Protein AF-A0A538I5N0-F1 (afdb_monomer)

Foldseek 3Di:
DDPDLLVLLVVCLVCLLVVNDDPVSVVSNVVCCVPDPVSVVVSVVVNVVVVVCVVVVDDDDDPCPVVVVVVVVVVVVVD

Sequence (79 aa):
MTLDPCERCEELLQEFLDRTLTDAEWREAESHLAGCDYCRRRYRFEETLRRYVKLSAVERMPPGLMSKLEELRGLDAMA

pLDDT: mean 89.41, std 12.87, range [43.03, 97.94]

Radius of gyration: 21.9 Å; Cα contacts (8 Å, |Δi|>4): 25; chains: 1; bounding box: 59×20×50 Å

Secondary structure (DSSP, 8-state):
----HHHHHHHHHHHHHHT-S-HHHHHHHHHHHHH-HHHHHHHHHHHHHHHHHHHHT-PPPPTTHHHHHHHHHHHGGG-

Mean predicted aligned error: 7.93 Å

Structure (mmCIF, N/CA/C/O backbone):
data_AF-A0A538I5N0-F1
#
_entry.id   AF-A0A538I5N0-F1
#
loop_
_atom_site.group_PDB
_atom_site.id
_atom_site.type_symbol
_atom_site.label_atom_id
_atom_site.label_alt_id
_atom_site.label_comp_id
_atom_site.label_asym_id
_atom_site.label_entity_id
_atom_site.label_seq_id
_atom_site.pdbx_PDB_ins_code
_atom_site.Cartn_x
_atom_site.Cartn_y
_atom_site.Cartn_z
_atom_site.occupancy
_atom_site.B_iso_or_equiv
_atom_site.auth_seq_id
_atom_site.auth_comp_id
_atom_site.auth_asym_id
_atom_site.auth_atom_id
_atom_site.pdbx_PDB_model_num
ATOM 1 N N . MET A 1 1 ? -5.596 12.254 22.683 1.00 43.03 1 MET A N 1
ATOM 2 C CA . MET A 1 1 ? -6.619 12.308 21.621 1.00 43.03 1 MET A CA 1
ATOM 3 C C . MET A 1 1 ? -6.637 10.932 20.996 1.00 43.03 1 MET A C 1
ATOM 5 O O . MET A 1 1 ? -5.576 10.469 20.604 1.00 43.03 1 MET A O 1
ATOM 9 N N . THR A 1 2 ? -7.761 10.226 21.041 1.00 52.12 2 THR A N 1
ATOM 10 C CA . THR A 1 2 ? -7.903 8.933 20.363 1.00 52.12 2 THR A CA 1
ATOM 11 C C . THR A 1 2 ? -8.192 9.239 18.898 1.00 52.12 2 THR A C 1
ATOM 13 O O . THR A 1 2 ? -9.247 9.805 18.619 1.00 52.12 2 THR A O 1
ATOM 16 N N . LEU A 1 3 ? -7.235 8.966 18.008 1.00 64.81 3 LEU A N 1
ATOM 17 C CA . LEU A 1 3 ? -7.450 9.029 16.558 1.00 64.81 3 LEU A CA 1
ATOM 18 C C . LEU A 1 3 ? -8.618 8.109 16.187 1.00 64.81 3 LEU A C 1
ATOM 20 O O . LEU A 1 3 ? -8.804 7.067 16.829 1.00 64.81 3 LEU A O 1
ATOM 24 N N . ASP A 1 4 ? -9.409 8.501 15.190 1.00 87.88 4 ASP A N 1
ATOM 25 C CA . ASP A 1 4 ? -10.453 7.624 14.667 1.00 87.88 4 ASP A CA 1
ATOM 26 C C . ASP A 1 4 ? -9.794 6.312 14.186 1.00 87.88 4 ASP A C 1
ATOM 28 O O . ASP A 1 4 ? -8.755 6.359 13.519 1.00 87.88 4 ASP A O 1
ATOM 32 N N . PRO A 1 5 ? -10.334 5.122 14.514 1.00 88.50 5 PRO A N 1
ATOM 33 C CA . PRO A 1 5 ? -9.753 3.856 14.068 1.00 88.50 5 PRO A CA 1
ATOM 34 C C . PRO A 1 5 ? -9.562 3.767 12.544 1.00 88.50 5 PRO A C 1
ATOM 36 O O . PRO A 1 5 ? -8.641 3.094 12.084 1.00 88.50 5 PRO A O 1
ATOM 39 N N . CYS A 1 6 ? -10.400 4.455 11.761 1.00 94.56 6 CYS A N 1
ATOM 40 C CA . CYS A 1 6 ? -10.247 4.558 10.314 1.00 94.56 6 CYS A CA 1
ATOM 41 C C . CYS A 1 6 ? -9.066 5.456 9.933 1.00 94.56 6 CYS A C 1
ATOM 43 O O . CYS A 1 6 ? -8.301 5.072 9.055 1.00 94.56 6 CYS A O 1
ATOM 45 N N . GLU A 1 7 ? -8.879 6.607 10.593 1.00 94.62 7 GLU A N 1
ATOM 46 C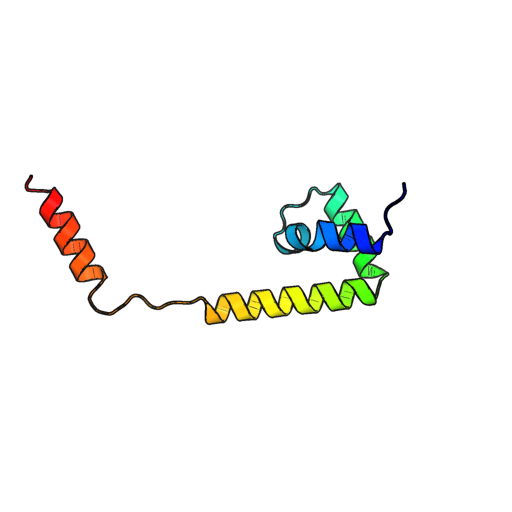 CA . GLU A 1 7 ? -7.713 7.482 10.372 1.00 94.62 7 GLU A CA 1
ATOM 47 C C . GLU A 1 7 ? -6.417 6.720 10.647 1.00 94.62 7 GLU A C 1
ATOM 49 O O . GLU A 1 7 ? -5.511 6.705 9.815 1.00 94.62 7 GLU A O 1
ATOM 54 N N . ARG A 1 8 ? -6.367 5.985 11.763 1.00 94.00 8 ARG A N 1
ATOM 55 C CA . ARG A 1 8 ? -5.209 5.154 12.098 1.00 94.00 8 ARG A CA 1
ATOM 56 C C . ARG A 1 8 ? -4.969 4.046 11.069 1.00 94.00 8 ARG A C 1
ATOM 58 O O . ARG A 1 8 ? -3.830 3.789 10.687 1.00 94.00 8 ARG A O 1
ATOM 65 N N . CYS A 1 9 ? -6.031 3.399 10.591 1.00 95.44 9 CYS A N 1
ATOM 66 C CA . CYS A 1 9 ? -5.915 2.395 9.537 1.00 95.44 9 CYS A CA 1
ATOM 67 C C . CYS A 1 9 ? -5.434 3.002 8.208 1.00 95.44 9 CYS A C 1
ATOM 69 O O . CYS A 1 9 ? -4.725 2.328 7.466 1.00 95.44 9 CYS A O 1
ATOM 71 N N . GLU A 1 10 ? -5.819 4.241 7.891 1.00 93.62 10 GLU A N 1
ATOM 72 C CA . GLU A 1 10 ? -5.354 4.949 6.695 1.00 93.62 10 GLU A CA 1
ATOM 73 C C . GLU A 1 10 ? -3.863 5.302 6.780 1.00 93.62 10 GLU A C 1
ATOM 75 O O . GLU A 1 10 ? -3.169 5.157 5.774 1.00 93.62 10 GLU A O 1
ATOM 80 N N . GLU A 1 11 ? -3.359 5.679 7.960 1.00 94.94 11 GLU A N 1
ATOM 81 C CA . GLU A 1 11 ? -1.923 5.891 8.195 1.00 94.94 11 GLU A CA 1
ATOM 82 C C . GLU A 1 11 ? -1.112 4.614 7.953 1.00 94.94 11 GLU A C 1
ATOM 84 O O . GLU A 1 11 ? -0.111 4.659 7.252 1.00 94.94 11 GLU A O 1
ATOM 89 N N . LEU A 1 12 ? -1.572 3.476 8.487 1.00 95.75 12 LEU A N 1
ATOM 90 C CA . LEU A 1 12 ? -0.869 2.188 8.404 1.00 95.75 12 LEU A CA 1
ATOM 91 C C . LEU A 1 12 ? -0.994 1.493 7.039 1.00 95.75 12 LEU A C 1
ATOM 93 O O . LEU A 1 12 ? -0.332 0.484 6.787 1.00 95.75 12 LEU A O 1
ATOM 97 N N . LEU A 1 13 ? -1.894 1.958 6.168 1.00 95.38 13 LEU A N 1
ATOM 98 C CA . LEU A 1 13 ? -2.299 1.217 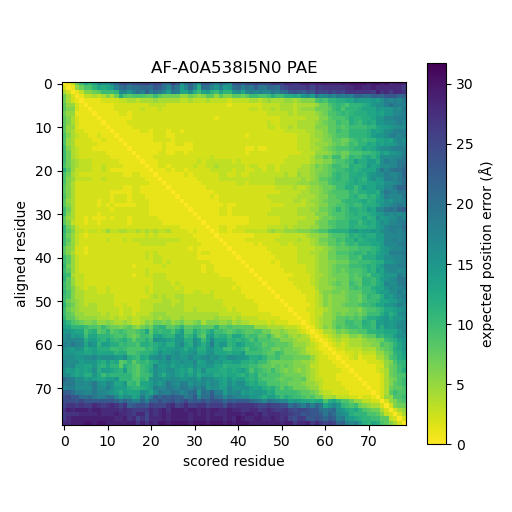4.973 1.00 95.38 13 LEU A CA 1
ATOM 99 C C . LEU A 1 13 ? -1.146 1.009 3.984 1.00 95.38 13 LEU A C 1
ATOM 101 O O . LEU A 1 13 ? -1.080 -0.036 3.332 1.00 95.38 13 LEU A O 1
ATOM 105 N N . GLN A 1 14 ? -0.252 1.991 3.855 1.00 95.62 14 GLN A N 1
ATOM 106 C CA . GLN A 1 14 ? 0.862 1.910 2.913 1.00 95.62 14 GLN A CA 1
ATOM 107 C C . GLN A 1 14 ? 1.893 0.881 3.387 1.00 95.62 14 GLN A C 1
ATOM 109 O O . GLN A 1 14 ? 2.178 -0.061 2.649 1.00 95.62 14 GLN A O 1
ATOM 114 N N . GLU A 1 15 ? 2.351 0.957 4.639 1.00 97.25 15 GLU A N 1
ATOM 115 C CA . GLU A 1 15 ? 3.265 -0.039 5.209 1.00 97.25 15 GLU A CA 1
ATOM 116 C C . GLU A 1 15 ? 2.633 -1.437 5.289 1.00 97.25 15 GLU A C 1
ATOM 118 O O . GLU A 1 15 ? 3.329 -2.445 5.140 1.00 97.25 15 GLU A O 1
ATOM 123 N N . PHE A 1 16 ? 1.312 -1.527 5.489 1.00 96.50 16 PHE A N 1
ATOM 124 C CA . PHE A 1 16 ? 0.579 -2.793 5.423 1.00 96.50 16 PHE A CA 1
ATOM 125 C C . PHE A 1 16 ? 0.680 -3.420 4.023 1.00 96.50 16 PHE A C 1
ATOM 127 O O . PHE A 1 16 ? 0.979 -4.608 3.889 1.00 96.50 16 PHE A O 1
ATOM 134 N N . LEU A 1 17 ? 0.490 -2.627 2.963 1.00 95.31 17 LEU A N 1
ATOM 135 C CA . LEU A 1 17 ? 0.636 -3.082 1.573 1.00 95.31 17 LEU A CA 1
ATOM 136 C C . LEU A 1 17 ? 2.089 -3.426 1.218 1.00 95.31 17 LEU A C 1
ATOM 138 O O . LEU A 1 17 ? 2.324 -4.364 0.453 1.00 95.31 17 LEU A O 1
ATOM 142 N N . ASP A 1 18 ? 3.047 -2.701 1.791 1.00 95.62 18 ASP A N 1
ATOM 143 C CA . ASP A 1 18 ? 4.483 -2.919 1.599 1.00 95.62 18 ASP A CA 1
ATOM 144 C C . ASP A 1 18 ? 5.057 -4.039 2.485 1.00 95.62 18 ASP A C 1
ATOM 146 O O . ASP A 1 18 ? 6.186 -4.482 2.270 1.00 95.62 18 ASP A O 1
ATOM 150 N N . ARG A 1 19 ? 4.256 -4.571 3.421 1.00 94.56 19 ARG A N 1
ATOM 151 C CA . ARG A 1 19 ? 4.641 -5.602 4.402 1.00 94.56 19 ARG A CA 1
ATOM 152 C C . ARG A 1 19 ? 5.814 -5.178 5.289 1.00 94.56 19 ARG A C 1
ATOM 154 O O . ARG A 1 19 ? 6.672 -5.995 5.621 1.00 94.56 19 ARG A O 1
ATOM 161 N N . THR A 1 20 ? 5.844 -3.906 5.673 1.00 97.69 20 THR A N 1
ATOM 162 C CA . THR A 1 20 ? 6.905 -3.312 6.503 1.00 97.69 20 THR A CA 1
ATOM 163 C C . THR A 1 20 ? 6.461 -2.995 7.930 1.00 97.69 20 THR A C 1
ATOM 165 O O . THR A 1 20 ? 7.263 -2.497 8.716 1.00 97.69 20 THR A O 1
ATOM 168 N N . LEU A 1 21 ? 5.203 -3.278 8.273 1.00 97.12 21 LEU A N 1
ATOM 169 C CA . LEU A 1 21 ? 4.673 -3.111 9.625 1.00 97.12 21 LEU A CA 1
ATOM 170 C C . LEU A 1 21 ? 5.276 -4.099 10.624 1.00 97.12 21 LEU A C 1
ATOM 172 O O . LEU A 1 21 ? 5.663 -5.215 10.275 1.00 97.12 21 LEU A O 1
ATOM 176 N N . THR A 1 22 ? 5.272 -3.705 11.897 1.00 97.94 22 THR A N 1
ATOM 177 C CA . THR A 1 22 ? 5.505 -4.644 12.997 1.00 97.94 22 THR A CA 1
ATOM 178 C C . THR A 1 22 ? 4.323 -5.604 13.159 1.00 97.94 22 THR A C 1
ATOM 180 O O . THR A 1 22 ? 3.196 -5.303 12.763 1.00 97.94 22 THR A O 1
ATOM 183 N N . ASP A 1 23 ? 4.532 -6.745 13.822 1.00 97.06 23 ASP A N 1
ATOM 184 C CA . ASP A 1 23 ? 3.456 -7.716 14.079 1.00 97.06 23 ASP A CA 1
ATOM 185 C C . ASP A 1 23 ? 2.266 -7.119 14.854 1.00 97.06 23 ASP A C 1
ATOM 187 O O . ASP A 1 23 ? 1.130 -7.575 14.717 1.00 97.06 23 ASP A O 1
ATOM 191 N N . ALA A 1 24 ? 2.520 -6.133 15.720 1.00 96.44 24 ALA A N 1
ATOM 192 C CA . ALA A 1 24 ? 1.473 -5.454 16.478 1.00 96.44 24 ALA A CA 1
ATOM 193 C C . ALA A 1 24 ? 0.591 -4.598 15.560 1.00 96.44 24 ALA A C 1
ATOM 195 O O . ALA A 1 24 ? -0.629 -4.755 15.572 1.00 96.44 24 ALA A O 1
ATOM 196 N N . GLU A 1 25 ? 1.215 -3.764 14.730 1.00 96.38 25 GLU A N 1
ATOM 197 C CA . GLU A 1 25 ? 0.525 -2.888 13.779 1.00 96.38 25 GLU A CA 1
ATOM 198 C C . GLU A 1 25 ? -0.172 -3.686 12.677 1.00 96.38 25 GLU A C 1
ATOM 200 O O . GLU A 1 25 ? -1.280 -3.346 12.267 1.00 96.38 25 GLU A O 1
ATOM 205 N N . TRP A 1 26 ? 0.432 -4.793 12.236 1.00 96.75 26 TRP A N 1
ATOM 206 C CA . TRP A 1 26 ? -0.194 -5.698 11.279 1.00 96.75 26 TRP A CA 1
ATOM 207 C C . TRP A 1 26 ? -1.524 -6.233 11.811 1.00 96.75 26 TRP A C 1
ATOM 209 O O . TRP A 1 26 ? -2.540 -6.150 11.123 1.00 96.75 26 TRP A O 1
ATOM 219 N N . ARG A 1 27 ? -1.540 -6.749 13.049 1.00 96.81 27 ARG A N 1
ATOM 220 C CA . ARG A 1 27 ? -2.770 -7.263 13.677 1.00 96.81 27 ARG A CA 1
ATOM 221 C C . ARG A 1 27 ? -3.811 -6.166 13.886 1.00 96.81 27 ARG A C 1
ATOM 223 O O . ARG A 1 27 ? -5.003 -6.436 13.763 1.00 96.81 27 ARG A O 1
ATOM 230 N N . GLU A 1 28 ? -3.377 -4.950 14.206 1.00 95.44 28 GLU A N 1
ATOM 231 C CA . GLU A 1 28 ? -4.260 -3.789 14.344 1.00 95.44 28 GLU A CA 1
ATOM 232 C C . GLU A 1 28 ? -4.963 -3.467 13.017 1.00 95.44 28 GLU A C 1
ATOM 234 O O . GLU A 1 28 ? -6.197 -3.438 12.960 1.00 95.44 28 GLU A O 1
ATOM 239 N N . ALA A 1 29 ? -4.190 -3.308 11.940 1.00 95.81 29 ALA A N 1
ATOM 240 C CA . ALA A 1 29 ? -4.712 -3.032 10.607 1.00 95.81 29 ALA A CA 1
ATOM 241 C C . ALA A 1 29 ? -5.594 -4.181 10.090 1.00 95.81 29 ALA A C 1
ATOM 243 O O . ALA A 1 29 ? -6.698 -3.944 9.598 1.00 95.81 29 ALA A O 1
ATOM 244 N N . GLU A 1 30 ? -5.158 -5.433 10.252 1.00 96.69 30 GLU A N 1
ATOM 245 C CA . GLU A 1 30 ? -5.914 -6.622 9.845 1.00 96.69 30 GLU A CA 1
ATOM 246 C C . GLU A 1 30 ? -7.268 -6.709 10.562 1.00 96.69 30 GLU A C 1
ATOM 248 O O . GLU A 1 30 ? -8.302 -6.912 9.918 1.00 96.69 30 GLU A O 1
ATOM 253 N N . SER A 1 31 ? -7.284 -6.492 11.880 1.00 96.31 31 SER A N 1
ATOM 254 C CA . SER A 1 31 ? -8.508 -6.478 12.685 1.00 96.31 31 SER A CA 1
ATOM 255 C C . SER A 1 31 ? -9.487 -5.404 12.204 1.00 96.31 31 SER A C 1
ATOM 257 O O . SER A 1 31 ? -10.676 -5.677 12.006 1.00 96.31 31 SER A O 1
ATOM 259 N N . HIS A 1 32 ? -8.994 -4.191 11.931 1.00 96.19 32 HIS A N 1
ATOM 260 C CA . HIS A 1 32 ? -9.837 -3.110 11.431 1.00 96.19 32 HIS A CA 1
ATOM 261 C C . HIS A 1 32 ? -10.382 -3.405 10.024 1.00 96.19 32 HIS A C 1
ATOM 263 O O . HIS A 1 32 ? -11.584 -3.279 9.781 1.00 96.19 32 HIS A O 1
ATOM 269 N N . LEU A 1 33 ? -9.533 -3.867 9.100 1.00 96.12 33 LEU A N 1
ATOM 270 C CA . LEU A 1 33 ? -9.931 -4.223 7.732 1.00 96.12 33 LEU A CA 1
ATOM 271 C C . LEU A 1 33 ? -10.943 -5.378 7.691 1.00 96.12 33 LEU A C 1
ATOM 273 O O . LEU A 1 33 ? -11.777 -5.438 6.781 1.00 96.12 33 LEU A O 1
ATOM 277 N N . ALA A 1 34 ? -10.909 -6.280 8.674 1.00 96.56 34 ALA A N 1
ATOM 278 C CA . ALA A 1 34 ? -11.886 -7.353 8.813 1.00 96.56 34 ALA A CA 1
ATOM 279 C C . ALA A 1 34 ? -13.285 -6.841 9.201 1.00 96.56 34 ALA A C 1
ATOM 281 O O . ALA A 1 34 ? -14.275 -7.449 8.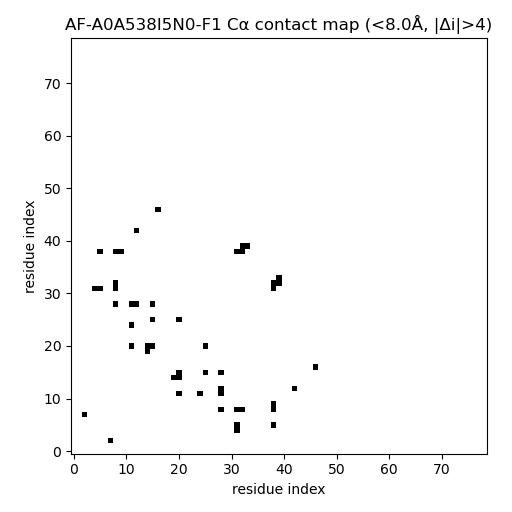784 1.00 96.56 34 ALA A O 1
ATOM 282 N N . GLY A 1 35 ? -13.379 -5.728 9.937 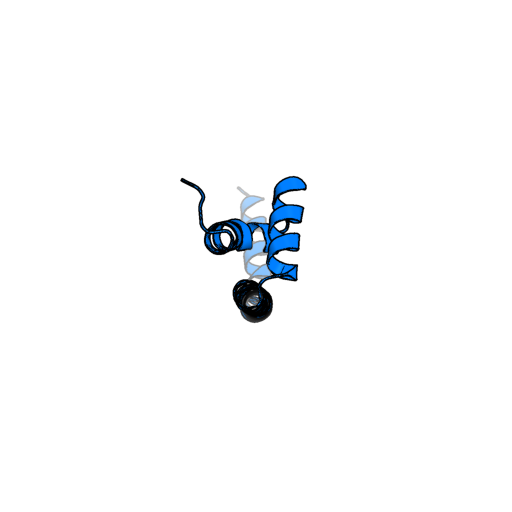1.00 95.19 35 GLY A N 1
ATOM 283 C CA . GLY A 1 35 ? -14.637 -5.163 10.442 1.00 95.19 35 GLY A CA 1
ATOM 284 C C . GLY A 1 35 ? -15.157 -3.917 9.714 1.00 95.19 35 GLY A C 1
ATOM 285 O O . GLY A 1 35 ? -16.337 -3.602 9.836 1.00 95.19 35 GLY A O 1
ATOM 286 N N . CYS A 1 36 ? -14.320 -3.215 8.946 1.00 97.12 36 CYS A N 1
ATOM 287 C CA . CYS A 1 36 ? -14.659 -1.919 8.353 1.00 97.12 36 CYS A CA 1
ATOM 288 C C . CYS A 1 36 ? -14.763 -1.978 6.822 1.00 97.12 36 CYS A C 1
ATOM 290 O O . CYS A 1 36 ? -13.767 -2.113 6.108 1.00 97.12 36 CYS A O 1
ATOM 292 N N . ASP A 1 37 ? -15.976 -1.819 6.286 1.00 96.31 37 ASP A N 1
ATOM 293 C CA . ASP A 1 37 ? -16.212 -1.832 4.835 1.00 96.31 37 ASP A CA 1
ATOM 294 C C . ASP A 1 37 ? -15.574 -0.649 4.100 1.00 96.31 37 ASP A C 1
ATOM 296 O O . ASP A 1 37 ? -15.124 -0.804 2.961 1.00 96.31 37 ASP A O 1
ATOM 300 N N . TYR A 1 38 ? -15.518 0.522 4.735 1.00 94.50 38 TYR A N 1
ATOM 301 C CA . TYR A 1 38 ? -14.909 1.718 4.156 1.00 94.50 38 TYR A CA 1
ATOM 302 C C . TYR A 1 38 ? -13.404 1.512 3.921 1.00 94.50 38 TYR A C 1
ATOM 304 O O . TYR A 1 38 ? -12.943 1.584 2.776 1.00 94.50 38 TYR A O 1
ATOM 312 N N . CYS A 1 39 ? -12.653 1.136 4.959 1.00 96.50 39 CYS A N 1
ATOM 313 C CA . CYS A 1 39 ? -11.216 0.878 4.847 1.00 96.50 39 CYS A CA 1
ATOM 314 C C . CYS A 1 39 ? -10.917 -0.316 3.928 1.00 96.50 39 CYS A C 1
ATOM 316 O O . CYS A 1 39 ? -9.982 -0.261 3.130 1.00 96.50 39 CYS A O 1
ATOM 318 N N . ARG A 1 40 ? -11.764 -1.357 3.926 1.00 96.44 40 ARG A N 1
ATOM 319 C CA . ARG A 1 40 ? -11.612 -2.505 3.014 1.00 96.44 40 ARG A CA 1
ATOM 320 C C . ARG A 1 40 ? -11.723 -2.115 1.538 1.00 96.44 40 ARG A C 1
ATOM 322 O O . ARG A 1 40 ? -10.995 -2.655 0.705 1.00 96.44 40 ARG A O 1
ATOM 329 N N . ARG A 1 41 ? -12.621 -1.186 1.184 1.00 96.56 41 ARG A N 1
ATOM 330 C CA . ARG A 1 41 ? -12.728 -0.673 -0.197 1.00 96.56 41 ARG A CA 1
ATOM 331 C C . ARG A 1 41 ? -11.471 0.085 -0.612 1.00 96.56 41 ARG A C 1
ATOM 333 O O . ARG A 1 41 ? -10.997 -0.123 -1.726 1.00 96.56 41 ARG A O 1
ATOM 340 N N . ARG A 1 42 ? -10.915 0.908 0.281 1.00 95.19 42 ARG A N 1
ATOM 341 C CA . ARG A 1 42 ? -9.664 1.643 0.036 1.00 95.19 42 ARG A CA 1
ATOM 342 C C . ARG A 1 42 ? -8.479 0.704 -0.147 1.00 95.19 42 ARG A C 1
ATOM 344 O O . ARG A 1 42 ? -7.765 0.829 -1.134 1.00 95.19 42 ARG A O 1
ATOM 351 N N . TYR A 1 43 ? -8.343 -0.292 0.727 1.00 95.94 43 TYR A N 1
ATOM 352 C CA . TYR A 1 43 ? -7.331 -1.339 0.589 1.00 95.94 43 TYR A CA 1
ATOM 353 C C . TYR A 1 43 ? -7.393 -2.020 -0.787 1.00 95.94 43 TYR A C 1
ATOM 355 O O . TYR A 1 43 ? -6.387 -2.096 -1.486 1.00 95.94 43 TYR A O 1
ATOM 363 N N . ARG A 1 44 ? -8.586 -2.450 -1.225 1.00 96.12 44 ARG A N 1
ATOM 364 C CA . ARG A 1 44 ? -8.761 -3.090 -2.542 1.00 96.12 44 ARG A CA 1
ATOM 365 C C . ARG A 1 44 ? -8.402 -2.166 -3.702 1.00 96.12 44 ARG A C 1
ATOM 367 O O . ARG A 1 44 ? -7.851 -2.632 -4.700 1.00 96.12 44 ARG A O 1
ATOM 374 N N . PHE A 1 45 ? -8.744 -0.883 -3.597 1.00 96.38 45 PHE A N 1
ATOM 375 C CA . PHE A 1 45 ? -8.382 0.114 -4.600 1.00 96.38 45 PHE A CA 1
ATOM 376 C C . PHE A 1 45 ? -6.859 0.242 -4.719 1.00 96.38 45 PHE A C 1
ATOM 378 O O . PHE A 1 45 ? -6.326 0.079 -5.814 1.00 96.38 45 PHE A O 1
ATOM 385 N N . GLU A 1 46 ? -6.169 0.452 -3.598 1.00 96.38 46 GLU A N 1
ATOM 386 C CA . GLU A 1 46 ? -4.710 0.591 -3.540 1.00 96.38 46 GLU A CA 1
ATOM 387 C C . GLU A 1 46 ? -3.986 -0.672 -4.032 1.00 96.38 46 GLU A C 1
ATOM 389 O O . GLU A 1 46 ? -3.082 -0.593 -4.865 1.00 96.38 46 GLU A O 1
ATOM 394 N N . GLU A 1 47 ? -4.416 -1.858 -3.591 1.00 95.7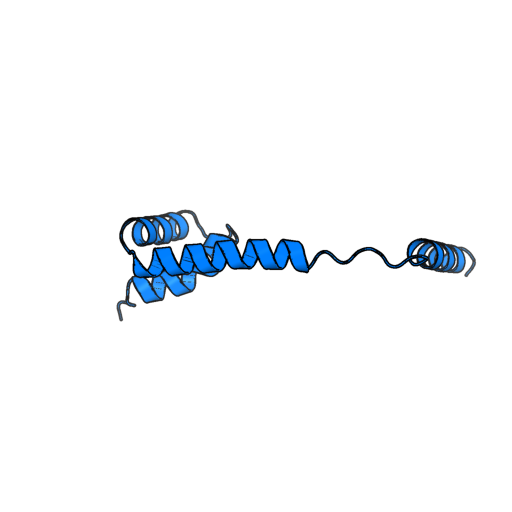5 47 GLU A N 1
ATOM 395 C CA . GLU A 1 47 ? -3.870 -3.142 -4.051 1.00 95.75 47 GLU A CA 1
ATOM 396 C C . GLU A 1 47 ? -3.996 -3.287 -5.578 1.00 95.75 47 GLU A C 1
ATOM 398 O O . GLU A 1 47 ? -3.038 -3.634 -6.280 1.00 95.75 47 GLU A O 1
ATOM 403 N N . THR A 1 48 ? -5.179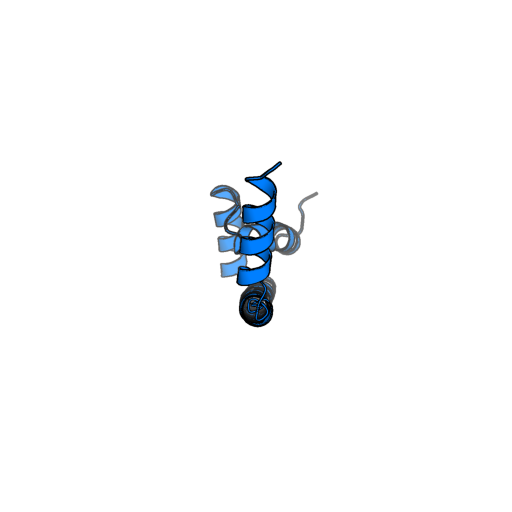 -2.972 -6.110 1.00 95.69 48 THR A N 1
ATOM 404 C CA . THR A 1 48 ? -5.451 -3.033 -7.549 1.00 95.69 48 THR A CA 1
ATOM 405 C C . THR A 1 48 ? -4.606 -2.016 -8.316 1.00 95.69 48 THR A C 1
ATOM 407 O O . THR A 1 48 ? -4.023 -2.351 -9.350 1.00 95.69 48 THR A O 1
ATOM 410 N N . LEU A 1 49 ? -4.491 -0.787 -7.808 1.00 95.69 49 LEU A N 1
ATOM 411 C CA . LEU A 1 49 ? -3.681 0.270 -8.406 1.00 95.69 49 LEU A CA 1
ATOM 412 C C . LEU A 1 49 ? -2.203 -0.128 -8.465 1.00 95.69 49 LEU A C 1
ATOM 414 O O . LEU A 1 49 ? -1.589 -0.034 -9.527 1.00 95.69 49 LEU A O 1
ATOM 418 N N . ARG A 1 50 ? -1.646 -0.650 -7.367 1.00 94.75 50 ARG A N 1
ATOM 419 C CA . ARG A 1 50 ? -0.257 -1.133 -7.300 1.00 94.75 50 ARG A CA 1
ATOM 420 C C . ARG A 1 50 ? 0.017 -2.218 -8.341 1.00 94.75 50 ARG A C 1
ATOM 422 O O . ARG A 1 50 ? 1.065 -2.201 -8.990 1.00 94.75 50 ARG A O 1
ATOM 429 N N . ARG A 1 51 ? -0.940 -3.123 -8.579 1.00 93.00 51 ARG A N 1
ATOM 430 C CA . ARG A 1 51 ? -0.845 -4.115 -9.662 1.00 93.00 51 ARG A CA 1
ATOM 431 C C . ARG A 1 51 ? -0.771 -3.454 -11.039 1.00 93.00 51 ARG A C 1
ATOM 433 O O . ARG A 1 51 ? 0.064 -3.859 -11.845 1.00 93.00 51 ARG A O 1
ATOM 440 N N . TYR A 1 52 ? -1.609 -2.456 -11.313 1.00 94.06 52 TYR A N 1
ATOM 441 C CA . TYR A 1 52 ? -1.579 -1.739 -12.591 1.00 94.06 52 TYR A CA 1
ATOM 442 C C . TYR A 1 52 ? -0.284 -0.953 -12.787 1.00 94.06 52 TYR A C 1
ATOM 444 O O . TYR A 1 52 ? 0.333 -1.069 -13.842 1.00 94.06 52 TYR A O 1
ATOM 452 N N . VAL A 1 53 ? 0.172 -0.221 -11.768 1.00 93.06 53 VAL A N 1
ATOM 453 C CA . VAL A 1 53 ? 1.447 0.510 -11.812 1.00 93.06 53 VAL A CA 1
ATOM 454 C C . VAL A 1 53 ? 2.595 -0.445 -12.118 1.00 93.06 53 VAL A C 1
ATOM 456 O O . VAL A 1 53 ? 3.387 -0.171 -13.013 1.00 93.06 53 VAL A O 1
ATOM 459 N N . LYS A 1 54 ? 2.644 -1.608 -11.458 1.00 90.19 54 LYS A N 1
ATOM 460 C CA . LYS A 1 54 ? 3.678 -2.619 -11.708 1.00 90.19 54 LYS A CA 1
ATOM 461 C C . LYS A 1 54 ? 3.692 -3.121 -13.152 1.00 90.19 54 LYS A C 1
ATOM 463 O O . LYS A 1 54 ? 4.763 -3.417 -13.663 1.00 90.19 54 LYS A O 1
ATOM 468 N N . LEU A 1 55 ? 2.533 -3.247 -13.797 1.00 89.00 55 LEU A N 1
ATOM 469 C CA . LEU A 1 55 ? 2.444 -3.674 -15.197 1.00 89.00 55 LEU A CA 1
ATOM 470 C C . LEU A 1 55 ? 2.864 -2.560 -16.162 1.00 89.00 55 LEU A C 1
ATOM 472 O O . LEU A 1 55 ? 3.556 -2.830 -17.140 1.00 89.00 55 LEU A O 1
ATOM 476 N N . SER A 1 56 ? 2.462 -1.321 -15.882 1.00 88.69 56 SER A N 1
ATOM 477 C CA . SER A 1 56 ? 2.723 -0.168 -16.749 1.00 88.69 56 SER A CA 1
ATOM 478 C C . SER A 1 56 ? 4.144 0.378 -16.622 1.00 88.69 56 SER A C 1
ATOM 480 O O . SER A 1 56 ? 4.678 0.913 -17.586 1.00 88.69 56 SER A O 1
ATOM 482 N N . ALA A 1 57 ? 4.769 0.237 -15.452 1.00 87.75 57 ALA A N 1
ATOM 483 C CA . ALA A 1 57 ? 6.125 0.713 -15.183 1.00 87.75 57 ALA A CA 1
ATOM 484 C C . ALA A 1 57 ? 7.223 -0.217 -15.735 1.00 87.75 57 ALA A C 1
ATOM 486 O O . ALA A 1 57 ? 8.406 0.025 -15.504 1.00 87.75 57 ALA A O 1
ATOM 487 N N . VAL A 1 58 ? 6.860 -1.290 -16.452 1.00 85.06 58 VAL A N 1
ATOM 488 C CA . VAL A 1 58 ? 7.836 -2.155 -17.126 1.00 85.06 58 VAL A CA 1
ATOM 489 C C . VAL A 1 58 ? 8.323 -1.471 -18.398 1.00 85.06 58 VAL A C 1
ATOM 491 O O . VAL A 1 58 ? 7.722 -1.591 -19.465 1.00 85.06 58 VAL A O 1
ATOM 494 N N . GLU A 1 59 ? 9.452 -0.781 -18.289 1.00 83.25 59 GLU A N 1
ATOM 495 C CA . GLU A 1 59 ? 10.173 -0.258 -19.442 1.00 83.25 59 GLU A CA 1
ATOM 496 C C . GLU A 1 59 ? 11.090 -1.339 -20.027 1.00 83.25 59 GLU A C 1
ATOM 498 O O . GLU A 1 59 ? 11.867 -1.988 -19.319 1.00 83.25 59 GLU A O 1
ATOM 503 N N . ARG A 1 60 ? 10.994 -1.567 -21.342 1.00 83.31 60 ARG A N 1
ATOM 504 C CA . ARG A 1 60 ? 11.944 -2.446 -22.031 1.00 83.31 60 ARG A CA 1
ATOM 505 C C . ARG A 1 60 ? 13.253 -1.708 -22.224 1.00 83.31 60 ARG A C 1
ATOM 507 O O . ARG A 1 60 ? 13.260 -0.537 -22.583 1.00 83.31 60 ARG A O 1
ATOM 514 N N . MET A 1 61 ? 14.352 -2.442 -22.106 1.00 84.12 61 MET A N 1
ATOM 515 C CA . MET A 1 61 ? 15.657 -1.930 -22.488 1.00 84.12 61 MET A CA 1
ATOM 516 C C . MET A 1 61 ? 15.633 -1.430 -23.946 1.00 84.12 61 MET A C 1
ATOM 518 O O . MET A 1 61 ? 15.274 -2.208 -24.839 1.00 84.12 61 MET A O 1
ATOM 522 N N . PRO A 1 62 ? 16.007 -0.163 -24.201 1.00 90.50 62 PRO A N 1
ATOM 523 C CA . PRO A 1 62 ? 16.103 0.364 -25.552 1.00 90.50 62 PRO A CA 1
ATOM 524 C C . PRO A 1 62 ? 17.074 -0.463 -26.407 1.00 90.50 62 PRO A C 1
ATOM 526 O O . PRO A 1 62 ? 18.109 -0.920 -25.902 1.00 90.50 62 PRO A O 1
ATOM 529 N N . PRO A 1 63 ? 16.779 -0.654 -27.705 1.00 90.88 63 PRO A N 1
ATOM 530 C CA . PRO A 1 63 ? 17.687 -1.362 -28.596 1.00 90.88 63 PRO A CA 1
ATOM 531 C C . PRO A 1 63 ? 19.047 -0.652 -28.639 1.00 90.88 63 PRO A C 1
ATOM 533 O O . PRO A 1 63 ? 19.119 0.571 -28.715 1.00 90.88 63 PRO A O 1
ATOM 536 N N . GLY A 1 64 ? 20.133 -1.425 -28.570 1.00 91.75 64 GLY A N 1
ATOM 537 C CA . GLY A 1 64 ? 21.503 -0.901 -28.602 1.00 91.75 64 GLY A CA 1
ATOM 538 C C . GLY A 1 64 ? 22.041 -0.362 -27.270 1.00 91.75 64 GLY A C 1
ATOM 539 O O . GLY A 1 64 ? 23.233 -0.070 -27.193 1.00 91.75 64 GLY A O 1
ATOM 540 N N . LEU A 1 65 ? 21.229 -0.283 -26.204 1.00 91.44 65 LEU A N 1
ATOM 541 C CA . LEU A 1 65 ? 21.708 0.200 -24.902 1.00 91.44 65 LEU A CA 1
ATOM 542 C C . LEU A 1 65 ? 22.780 -0.725 -24.295 1.00 91.44 65 LEU A C 1
ATOM 544 O O . LEU A 1 65 ? 23.789 -0.224 -23.810 1.00 91.44 65 LEU A O 1
ATOM 548 N N . MET A 1 66 ? 22.624 -2.056 -24.381 1.00 88.88 66 MET A N 1
ATOM 549 C CA . MET A 1 66 ? 23.670 -2.999 -23.931 1.00 88.88 66 MET A CA 1
ATOM 550 C C . MET A 1 66 ? 24.980 -2.797 -24.674 1.00 88.88 66 MET A C 1
ATOM 552 O O . MET A 1 66 ? 26.021 -2.685 -24.040 1.00 88.88 66 MET A O 1
ATOM 556 N N . SER A 1 67 ? 24.919 -2.685 -26.002 1.00 92.56 67 SER A N 1
ATOM 557 C CA . SER A 1 67 ? 26.109 -2.473 -26.823 1.00 92.56 67 SER A CA 1
ATOM 558 C C . SER A 1 67 ? 26.821 -1.176 -26.439 1.00 92.56 67 SER A C 1
ATOM 560 O O . SER A 1 67 ? 28.045 -1.155 -26.351 1.00 92.56 67 SER A O 1
ATOM 562 N N . LYS A 1 68 ? 26.069 -0.109 -26.124 1.00 90.00 68 LYS A N 1
ATOM 563 C CA . LYS A 1 68 ? 26.670 1.141 -25.647 1.00 90.00 68 LYS A CA 1
ATOM 564 C C . LYS A 1 68 ? 27.295 1.005 -24.255 1.00 90.00 68 LYS A C 1
ATOM 566 O O . LYS A 1 68 ? 28.354 1.574 -24.008 1.00 90.00 68 LYS A O 1
ATOM 571 N N . LEU A 1 69 ? 26.663 0.256 -23.350 1.00 92.56 69 LEU A N 1
ATOM 572 C CA . LEU A 1 69 ? 27.213 -0.023 -22.018 1.00 92.56 69 LEU A CA 1
ATOM 573 C C . LEU A 1 69 ? 28.497 -0.863 -22.091 1.00 92.56 69 LEU A C 1
ATOM 575 O O . LEU A 1 69 ? 29.428 -0.614 -21.329 1.00 92.56 69 LEU A O 1
ATOM 579 N N . GLU A 1 70 ? 28.561 -1.837 -22.998 1.00 92.69 70 GLU A N 1
ATOM 580 C CA . GLU A 1 70 ? 29.752 -2.656 -23.250 1.00 92.69 70 GLU A CA 1
ATOM 581 C C . GLU A 1 70 ? 30.904 -1.821 -23.820 1.00 92.69 70 GLU A C 1
ATOM 583 O O . GLU A 1 70 ? 32.026 -1.925 -23.330 1.00 92.69 70 GLU A O 1
ATOM 588 N N . GLU A 1 71 ? 30.620 -0.942 -24.786 1.00 93.00 71 GLU A N 1
ATOM 589 C CA . GLU A 1 71 ? 31.594 0.007 -25.343 1.00 93.00 71 GLU A CA 1
ATOM 590 C C . GLU A 1 71 ? 32.205 0.892 -24.245 1.00 93.00 71 GLU A C 1
ATOM 592 O O . GLU A 1 71 ? 33.425 0.995 -24.137 1.00 93.00 71 GLU A O 1
ATOM 597 N N . LEU A 1 72 ? 31.368 1.486 -23.388 1.00 91.50 72 LEU A N 1
ATOM 598 C CA . LEU A 1 72 ? 31.815 2.358 -22.295 1.00 91.50 72 LEU A CA 1
ATOM 599 C C . LEU A 1 72 ? 32.646 1.610 -21.245 1.00 91.50 72 LEU A C 1
ATOM 601 O O . LEU A 1 72 ? 33.666 2.121 -20.797 1.00 91.50 72 LEU A O 1
ATOM 605 N N . ARG A 1 73 ? 32.259 0.380 -20.891 1.00 88.81 73 ARG A N 1
ATOM 606 C CA . ARG A 1 73 ? 33.045 -0.468 -19.977 1.00 88.81 73 ARG A CA 1
ATOM 607 C C . ARG A 1 73 ? 34.387 -0.886 -20.575 1.00 88.81 73 ARG A C 1
ATOM 609 O O . ARG A 1 73 ? 35.351 -1.053 -19.837 1.00 88.81 73 ARG A O 1
ATOM 616 N N . GLY A 1 74 ? 34.446 -1.074 -21.893 1.00 77.38 74 GLY A N 1
ATOM 617 C CA . GLY A 1 74 ? 35.687 -1.354 -22.613 1.00 77.38 74 GLY A CA 1
ATOM 618 C C . GLY A 1 74 ? 36.616 -0.140 -22.709 1.00 77.38 74 GLY A C 1
ATOM 619 O O . GLY A 1 74 ? 37.831 -0.314 -22.704 1.00 77.38 74 GLY A O 1
ATOM 620 N N . LEU A 1 75 ? 36.063 1.076 -22.748 1.00 60.09 75 LEU A N 1
ATOM 621 C CA . LEU A 1 75 ? 36.830 2.327 -22.769 1.00 60.09 75 LEU A CA 1
ATOM 622 C C . LEU A 1 75 ? 37.554 2.601 -21.4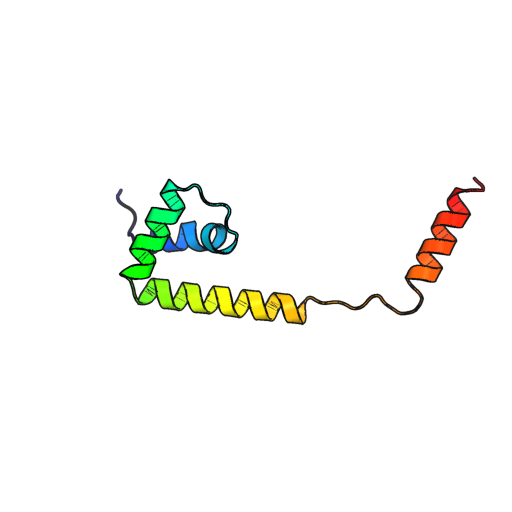36 1.00 60.09 75 LEU A C 1
ATOM 624 O O . LEU A 1 75 ? 38.689 3.068 -21.468 1.00 60.09 75 LEU A O 1
ATOM 628 N N . ASP A 1 76 ? 36.968 2.230 -20.292 1.00 54.03 76 ASP A N 1
ATOM 629 C CA . ASP A 1 76 ? 37.616 2.345 -18.969 1.00 54.03 76 ASP A CA 1
ATOM 630 C C . ASP A 1 76 ? 38.742 1.316 -18.735 1.00 54.03 76 ASP A C 1
ATOM 632 O O . ASP A 1 76 ? 39.543 1.474 -17.820 1.00 54.03 76 ASP A O 1
ATOM 636 N N . ALA A 1 77 ? 38.846 0.259 -19.550 1.00 53.94 77 ALA A N 1
ATOM 637 C CA . ALA A 1 77 ? 39.918 -0.738 -19.430 1.00 53.94 77 ALA A CA 1
ATOM 638 C C . ALA A 1 77 ? 41.229 -0.324 -20.136 1.00 53.94 77 ALA A C 1
ATOM 640 O O . ALA A 1 77 ? 42.225 -1.044 -20.049 1.00 53.94 77 ALA A O 1
ATOM 641 N N . MET A 1 78 ? 41.228 0.803 -20.858 1.00 51.31 78 MET A N 1
ATOM 642 C CA . MET A 1 78 ? 42.368 1.319 -21.632 1.00 51.31 78 MET A CA 1
ATOM 643 C C . MET A 1 78 ? 42.814 2.738 -21.218 1.00 51.31 78 MET A C 1
ATOM 645 O O . MET A 1 78 ? 43.587 3.358 -21.953 1.00 51.31 78 MET A O 1
ATOM 649 N N . ALA A 1 79 ? 42.367 3.240 -20.062 1.00 47.19 79 ALA A N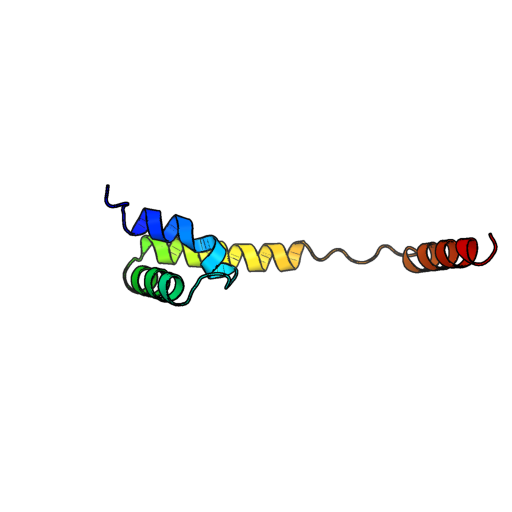 1
ATOM 650 C CA . ALA A 1 79 ? 42.857 4.466 -19.417 1.00 47.19 79 ALA A CA 1
ATOM 651 C C . ALA A 1 79 ? 43.537 4.131 -18.081 1.00 47.19 79 ALA A C 1
ATOM 653 O O . ALA A 1 79 ? 44.543 4.803 -17.759 1.00 47.19 79 ALA A O 1
#

Solvent-accessible surface area (backbone atoms only — not comparable to full-atom va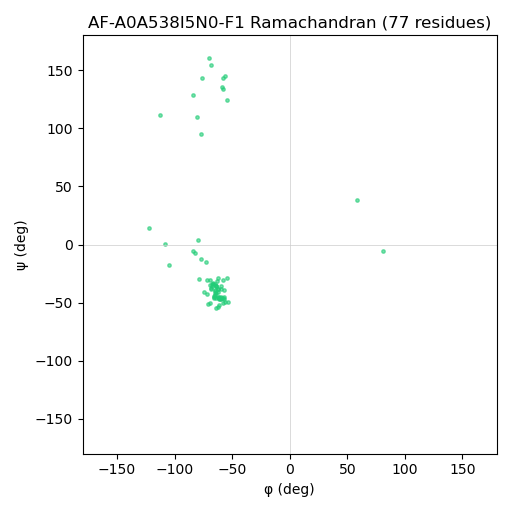lues): 4789 Å² total; per-residue (Å²): 132,85,72,53,73,65,59,54,39,60,69,46,44,61,39,56,75,69,68,69,54,53,76,67,56,45,51,52,45,51,55,47,45,75,75,32,71,70,59,38,53,51,51,53,49,52,57,51,47,53,55,49,50,62,63,70,68,64,76,75,82,61,89,65,50,66,60,51,52,51,52,54,58,55,55,66,76,77,114

Nearest PDB structures (foldseek):
  5wuq-assembly2_D  TM=7.764E-01  e=4.135E-02  Bacillus subtilis subsp. subtilis str. 168
  3hug-assembly6_F  TM=7.603E-01  e=1.747E-01  Mycobacterium tuberculosis H37Rv
  3hug-assembly6_P  TM=7.612E-01  e=5.070E-01  Mycobacterium tuberculosis H37Rv
  3hug-assembly3_L  TM=6.465E-01  e=6.936E-01  Mycobacterium tuberculosis H37Rv
  8z6g-assembly3_E  TM=6.552E-01  e=2.753E+00  Pseudomonas aeruginosa